Protein AF-A0A6M0FRF9-F1 (afdb_monomer_lite)

Sequence (124 aa):
MPIPQLRDNPNYYSQKRDLVNTKDKFPDYKLIHSQVLQDCIKRVKLAFDRWFKADKNGQKLGKPRFKGKGRYRSFTYPQIKQDCIQENKINLPKIGNIKLIQHRPLPKRDTGATKREAHIIASA

Secondary structure (DSSP, 8-state):
-PPPPPPP---HHHHHHHHHHHHHH-GGGGTS-HHHHHHHHHHHHHHHHHHHSBPTTSPBPPPPPP--TTT--EEEESS--GGGEETTEEEETTTEEEE---SSPPPP--SS-----EEEE---

Foldseek 3Di:
DDDPDDPDDDDLVNVLVCVVVVCVVPVVCVLPDSQQVSVVSVVVNVQVVQQPDQDPVRHGDDRDDDQDPPRPFKTKDQADDPPQDDPQWGQDPSPGIDGHDDPDDDDDDDDDDDRDMDIDGHDD

pLDDT: mean 81.5, std 11.08, range [42.91, 93.94]

Structure (mmCIF, N/CA/C/O backbone):
data_AF-A0A6M0FRF9-F1
#
_entry.id   AF-A0A6M0FRF9-F1
#
loop_
_atom_site.group_PDB
_atom_site.id
_atom_site.type_symbol
_atom_site.label_atom_id
_atom_site.label_alt_id
_atom_site.label_comp_id
_atom_site.label_asym_id
_atom_site.label_entity_id
_atom_site.label_seq_id
_atom_site.pdbx_PDB_ins_code
_atom_site.Cartn_x
_atom_site.Cartn_y
_atom_site.Cartn_z
_atom_site.occupancy
_atom_site.B_iso_or_equiv
_atom_site.auth_seq_id
_atom_site.auth_comp_id
_atom_site.auth_asym_id
_atom_site.auth_atom_id
_atom_site.pdbx_PDB_model_num
ATOM 1 N N . MET A 1 1 ? 8.199 -14.548 -38.748 1.00 68.56 1 MET A N 1
ATOM 2 C CA . MET A 1 1 ? 7.579 -14.346 -37.419 1.00 68.56 1 MET A CA 1
ATOM 3 C C . MET A 1 1 ? 7.495 -12.848 -37.160 1.00 68.56 1 MET A C 1
ATOM 5 O O . MET A 1 1 ? 8.549 -12.221 -37.165 1.00 68.56 1 MET A O 1
ATOM 9 N N . PRO A 1 2 ? 6.302 -12.249 -37.008 1.00 77.12 2 PRO A N 1
ATOM 10 C CA . PRO A 1 2 ? 6.197 -10.850 -36.605 1.00 77.12 2 PRO A CA 1
ATOM 11 C C . PRO A 1 2 ? 6.683 -10.687 -35.160 1.00 77.12 2 PRO A C 1
ATOM 13 O O . PRO A 1 2 ? 6.468 -11.558 -34.317 1.00 77.12 2 PRO A O 1
ATOM 16 N N . ILE A 1 3 ? 7.363 -9.576 -34.885 1.00 71.56 3 ILE A N 1
ATOM 17 C CA . ILE A 1 3 ? 7.820 -9.228 -33.538 1.00 71.56 3 ILE A CA 1
ATOM 18 C C . ILE A 1 3 ? 6.570 -9.016 -32.664 1.00 71.56 3 ILE A C 1
ATOM 20 O O . ILE A 1 3 ? 5.670 -8.284 -33.085 1.00 71.56 3 ILE A O 1
ATOM 24 N N . PRO A 1 4 ? 6.466 -9.642 -31.476 1.00 77.19 4 PRO A N 1
ATOM 25 C CA . PRO A 1 4 ? 5.339 -9.405 -30.584 1.00 77.19 4 PRO A CA 1
ATOM 26 C C . PRO A 1 4 ? 5.304 -7.929 -30.183 1.00 77.19 4 PRO A C 1
ATOM 28 O O . PRO A 1 4 ? 6.337 -7.347 -29.847 1.00 77.19 4 PRO A O 1
ATOM 31 N N . GLN A 1 5 ? 4.119 -7.317 -30.226 1.00 76.31 5 GLN A N 1
ATOM 32 C CA . GLN A 1 5 ? 3.974 -5.915 -29.846 1.00 76.31 5 GLN A CA 1
ATOM 33 C C . GLN A 1 5 ? 4.430 -5.715 -28.398 1.00 76.31 5 GLN A C 1
ATOM 35 O O . GLN A 1 5 ? 4.064 -6.484 -27.502 1.00 76.31 5 GLN A O 1
ATOM 40 N N . LEU A 1 6 ? 5.254 -4.687 -28.174 1.00 68.69 6 LEU A N 1
ATOM 41 C CA . LEU A 1 6 ? 5.660 -4.311 -26.827 1.00 68.69 6 LEU A CA 1
ATOM 42 C C . LEU A 1 6 ? 4.413 -3.990 -26.007 1.00 68.69 6 LEU A C 1
ATOM 44 O O . LEU A 1 6 ? 3.541 -3.240 -26.436 1.00 68.69 6 LEU A O 1
ATOM 48 N N . ARG A 1 7 ? 4.349 -4.569 -24.808 1.00 62.81 7 ARG A N 1
ATOM 49 C CA . ARG A 1 7 ? 3.293 -4.283 -23.839 1.00 62.81 7 ARG A CA 1
ATOM 50 C C . ARG A 1 7 ? 3.243 -2.781 -23.569 1.00 62.81 7 ARG A C 1
ATOM 52 O O . ARG A 1 7 ? 4.288 -2.181 -23.309 1.00 62.81 7 ARG A O 1
ATOM 59 N N . ASP A 1 8 ? 2.034 -2.222 -23.546 1.00 73.06 8 ASP A N 1
ATOM 60 C CA . ASP A 1 8 ? 1.803 -0.852 -23.090 1.00 73.06 8 ASP A CA 1
ATOM 61 C C . ASP A 1 8 ? 2.512 -0.615 -21.758 1.00 73.06 8 ASP A C 1
ATOM 63 O O . ASP A 1 8 ? 2.371 -1.401 -20.814 1.00 73.06 8 ASP A O 1
ATOM 67 N N . ASN A 1 9 ? 3.286 0.471 -21.680 1.00 74.25 9 ASN A N 1
ATOM 68 C CA . ASN A 1 9 ? 4.023 0.810 -20.472 1.00 74.25 9 ASN A CA 1
ATOM 69 C C . ASN A 1 9 ? 3.026 1.024 -19.315 1.00 74.25 9 ASN A C 1
ATOM 71 O O . ASN A 1 9 ? 2.222 1.964 -19.361 1.00 74.25 9 ASN A O 1
ATOM 75 N N . PRO A 1 10 ? 3.037 0.178 -18.270 1.00 78.50 10 PRO A N 1
ATOM 76 C CA . PRO A 1 10 ? 2.002 0.214 -17.253 1.00 78.50 10 PRO A CA 1
ATOM 77 C C . PRO A 1 10 ? 2.179 1.444 -16.353 1.00 78.50 10 PRO A C 1
ATOM 79 O O . PRO A 1 10 ? 2.996 1.460 -15.432 1.00 78.50 10 PRO A O 1
ATOM 82 N N . ASN A 1 11 ? 1.382 2.486 -16.585 1.00 86.56 11 ASN A N 1
ATOM 83 C CA . ASN A 1 11 ? 1.336 3.666 -15.727 1.00 86.56 11 ASN A CA 1
ATOM 84 C C . ASN A 1 11 ? 0.577 3.384 -14.411 1.00 86.56 11 ASN A C 1
ATOM 86 O O . ASN A 1 11 ? -0.221 2.456 -14.303 1.00 86.56 11 ASN A O 1
ATOM 90 N N . TYR A 1 12 ? 0.772 4.235 -13.403 1.00 89.06 12 TYR A N 1
ATOM 91 C CA . TYR A 1 12 ? 0.066 4.179 -12.121 1.00 89.06 12 TYR A CA 1
ATOM 92 C C . TYR A 1 12 ? -1.456 4.061 -12.292 1.00 89.06 12 TYR A C 1
ATOM 94 O O . TYR A 1 12 ? -2.091 3.251 -11.623 1.00 89.06 12 TYR A O 1
ATOM 102 N N . TYR A 1 13 ? -2.041 4.836 -13.209 1.00 90.69 13 TYR A N 1
ATOM 103 C CA . TYR A 1 13 ? -3.487 4.837 -13.431 1.00 90.69 13 TYR A CA 1
ATOM 104 C C . TYR A 1 13 ? -4.005 3.541 -14.063 1.00 90.69 13 TYR A C 1
ATOM 106 O O . TYR A 1 13 ? -5.068 3.071 -13.657 1.00 90.69 13 TYR A O 1
ATOM 114 N N . SER A 1 14 ? -3.268 2.943 -15.007 1.00 90.75 14 SER A N 1
ATOM 115 C CA . SER A 1 14 ? -3.682 1.677 -15.623 1.00 90.75 14 SER A CA 1
ATOM 116 C C . SER A 1 14 ? -3.598 0.532 -14.617 1.00 90.75 14 SER A C 1
ATOM 118 O O . SER A 1 14 ? -4.574 -0.190 -14.442 1.00 90.75 14 SER A O 1
ATOM 120 N N . GLN A 1 15 ? -2.505 0.447 -13.852 1.00 90.50 15 GLN A N 1
ATOM 121 C CA . GLN A 1 15 ? -2.354 -0.546 -12.781 1.00 90.50 15 GLN A CA 1
ATOM 122 C C . GLN A 1 15 ? -3.406 -0.367 -11.676 1.00 90.50 15 GLN A C 1
ATOM 124 O O . GLN A 1 15 ? -3.966 -1.337 -11.173 1.00 90.50 15 GLN A O 1
ATOM 129 N N . LYS A 1 16 ? -3.722 0.882 -11.309 1.00 91.69 16 LYS A N 1
ATOM 130 C CA . LYS A 1 16 ? -4.770 1.188 -10.326 1.00 91.69 16 LYS A CA 1
ATOM 131 C C . LYS A 1 16 ? -6.148 0.714 -10.793 1.00 91.69 16 LYS A C 1
ATOM 133 O O . LYS A 1 16 ? -6.922 0.236 -9.967 1.00 91.69 16 LYS A O 1
ATOM 138 N N . ARG A 1 17 ? -6.462 0.858 -12.085 1.00 90.81 17 ARG A N 1
ATOM 139 C CA . ARG A 1 17 ? -7.714 0.366 -12.681 1.00 90.81 17 ARG A CA 1
ATOM 140 C C . ARG A 1 17 ? -7.750 -1.164 -12.709 1.00 90.81 17 ARG A C 1
ATOM 142 O O . ARG A 1 17 ? -8.776 -1.750 -12.383 1.00 90.81 17 ARG A O 1
ATOM 149 N N . ASP A 1 18 ? -6.614 -1.794 -12.994 1.00 91.62 18 ASP A N 1
ATOM 150 C CA . ASP A 1 18 ? -6.471 -3.255 -13.052 1.00 91.62 18 ASP A CA 1
ATOM 151 C C . ASP A 1 18 ? -6.547 -3.951 -11.674 1.00 91.62 18 ASP A C 1
ATOM 153 O O . ASP A 1 18 ? -6.621 -5.178 -11.583 1.00 91.62 18 ASP A O 1
ATOM 157 N N . LEU A 1 19 ? -6.608 -3.190 -10.572 1.00 91.56 19 LEU A N 1
ATOM 158 C CA . LEU A 1 19 ? -6.856 -3.746 -9.236 1.00 91.56 19 LEU A CA 1
ATOM 159 C C . LEU A 1 19 ? -8.171 -4.527 -9.144 1.00 91.56 19 LEU A C 1
ATOM 161 O O . LEU A 1 19 ? -8.272 -5.406 -8.291 1.00 91.56 19 LEU A O 1
ATOM 165 N N . VAL A 1 20 ? -9.163 -4.214 -9.983 1.00 91.06 20 VAL A N 1
ATOM 166 C CA . VAL A 1 20 ? -10.419 -4.978 -10.053 1.00 91.06 20 VAL A CA 1
ATOM 167 C C . VAL A 1 20 ? -10.121 -6.410 -10.496 1.00 91.06 20 VAL A C 1
ATOM 169 O O . VAL A 1 20 ? -10.304 -7.338 -9.713 1.00 91.06 20 VAL A O 1
ATOM 172 N N . ASN A 1 21 ? -9.497 -6.566 -11.666 1.00 91.94 21 ASN A N 1
ATOM 173 C CA . ASN A 1 21 ? -9.076 -7.863 -12.198 1.00 91.94 21 ASN A CA 1
ATOM 174 C C . ASN A 1 21 ? -8.115 -8.594 -11.249 1.00 91.94 21 ASN A C 1
ATOM 176 O O . ASN A 1 21 ? -8.172 -9.813 -11.096 1.00 91.94 21 ASN A O 1
ATOM 180 N N . THR A 1 22 ? -7.224 -7.850 -10.587 1.00 90.38 22 THR A N 1
ATOM 181 C CA . THR A 1 22 ? -6.282 -8.413 -9.609 1.00 90.38 22 THR A CA 1
ATOM 182 C C . THR A 1 22 ? -7.018 -9.030 -8.420 1.00 90.38 22 THR A C 1
ATOM 184 O O . THR A 1 22 ? -6.651 -10.113 -7.977 1.00 90.38 22 THR A O 1
ATOM 187 N N . LYS A 1 23 ? -8.073 -8.384 -7.911 1.00 91.94 23 LYS A N 1
ATOM 188 C CA . LYS A 1 23 ? -8.880 -8.921 -6.803 1.00 91.94 23 LYS A CA 1
ATOM 189 C C . LYS A 1 23 ? -9.689 -10.151 -7.192 1.00 91.94 23 LYS A C 1
ATOM 191 O O . LYS A 1 23 ? -10.000 -10.952 -6.316 1.00 91.94 23 LYS A O 1
ATOM 196 N N . ASP A 1 24 ? -10.032 -10.295 -8.465 1.00 93.06 24 ASP A N 1
ATOM 197 C CA . ASP A 1 24 ? -10.726 -11.486 -8.952 1.00 93.06 24 ASP A CA 1
ATOM 198 C C . ASP A 1 24 ? -9.770 -12.669 -9.109 1.00 93.06 24 ASP A C 1
ATOM 200 O O . ASP A 1 24 ? -10.111 -13.784 -8.726 1.00 93.06 24 ASP A O 1
ATOM 204 N N . LYS A 1 25 ? -8.536 -12.418 -9.564 1.00 93.94 25 LYS A N 1
ATOM 205 C CA . LYS A 1 25 ? -7.476 -13.439 -9.639 1.00 93.94 25 LYS A CA 1
ATOM 206 C C . LYS A 1 25 ? -6.938 -13.853 -8.268 1.00 93.94 25 LYS A C 1
ATOM 208 O O . LYS A 1 25 ? -6.563 -15.006 -8.088 1.00 93.94 25 LYS A O 1
ATOM 213 N N . PHE A 1 26 ? -6.881 -12.918 -7.319 1.00 92.50 26 PHE A N 1
ATOM 214 C CA . PHE A 1 26 ? -6.374 -13.134 -5.962 1.00 92.50 26 PHE A CA 1
ATOM 215 C C . PHE A 1 26 ? -7.449 -12.749 -4.935 1.00 92.50 26 PHE A C 1
ATOM 217 O O . PHE A 1 26 ? -7.456 -11.611 -4.449 1.00 92.50 26 PHE A O 1
ATOM 224 N N . PRO A 1 27 ? -8.361 -13.676 -4.585 1.00 92.75 27 PRO A N 1
ATOM 225 C CA . PRO A 1 27 ? -9.495 -13.395 -3.702 1.00 92.75 27 PRO A CA 1
ATOM 226 C C . PRO A 1 27 ? -9.094 -12.807 -2.342 1.00 92.75 27 PRO A C 1
ATOM 228 O O . PRO A 1 27 ? -9.779 -11.918 -1.834 1.00 92.75 27 PRO A O 1
ATOM 231 N N . ASP A 1 28 ? -7.940 -13.208 -1.801 1.00 90.38 28 ASP A N 1
ATOM 232 C CA . ASP A 1 28 ? -7.392 -12.698 -0.535 1.00 90.38 28 ASP A CA 1
ATOM 233 C C . ASP A 1 28 ? -7.220 -11.170 -0.531 1.00 90.38 28 ASP A C 1
ATOM 235 O O . ASP A 1 28 ? -7.307 -10.515 0.509 1.00 90.38 28 ASP A O 1
ATOM 239 N N . TYR A 1 29 ? -7.042 -10.546 -1.702 1.00 91.06 29 TYR A N 1
ATOM 240 C CA . TYR A 1 29 ? -6.872 -9.095 -1.813 1.00 91.06 29 TYR A CA 1
ATOM 241 C C . TYR A 1 29 ? -8.178 -8.337 -1.534 1.00 91.06 29 TYR A C 1
ATOM 243 O O . TYR A 1 29 ? -8.152 -7.123 -1.321 1.00 91.06 29 TYR A O 1
ATOM 251 N N . LYS A 1 30 ? -9.330 -9.023 -1.490 1.00 90.19 30 LYS A N 1
ATOM 252 C CA . LYS A 1 30 ? -10.616 -8.445 -1.060 1.00 90.19 30 LYS A CA 1
ATOM 253 C C . LYS A 1 30 ? -10.650 -8.172 0.450 1.00 90.19 30 LYS A C 1
ATOM 255 O O . LYS A 1 30 ? -11.411 -7.302 0.892 1.00 90.19 30 LYS A O 1
ATOM 260 N N . LEU A 1 31 ? -9.801 -8.854 1.226 1.00 91.25 31 LEU A N 1
ATOM 261 C CA . LEU A 1 31 ? -9.607 -8.591 2.654 1.00 91.25 31 LEU A CA 1
ATOM 262 C C . LEU A 1 31 ? -8.787 -7.318 2.887 1.00 91.25 31 LEU A C 1
ATOM 264 O O . LEU A 1 31 ? -8.954 -6.653 3.902 1.00 91.25 31 LEU A O 1
ATOM 268 N N . ILE A 1 32 ? -7.943 -6.926 1.932 1.00 90.81 32 ILE A N 1
ATOM 269 C CA . ILE A 1 32 ? -7.094 -5.741 2.052 1.00 90.81 32 ILE A CA 1
ATOM 270 C C . ILE A 1 32 ? -7.892 -4.489 1.674 1.00 90.81 32 ILE A C 1
ATOM 272 O O . ILE A 1 32 ? -8.610 -4.441 0.669 1.00 90.81 32 ILE A O 1
ATOM 276 N N . HIS A 1 33 ? -7.742 -3.427 2.468 1.00 91.19 33 HIS A N 1
ATOM 277 C CA . HIS A 1 33 ? -8.372 -2.150 2.161 1.00 91.19 33 HIS A CA 1
ATOM 278 C C . HIS A 1 33 ? -7.894 -1.594 0.808 1.00 91.19 33 HIS A C 1
ATOM 280 O O . HIS A 1 33 ? -6.703 -1.600 0.487 1.00 91.19 33 HIS A O 1
ATOM 286 N N . SER A 1 34 ? -8.825 -1.068 0.008 1.00 90.19 34 SER A N 1
ATOM 287 C CA . SER A 1 34 ? -8.555 -0.638 -1.372 1.00 90.19 34 SER A CA 1
ATOM 288 C C . SER A 1 34 ? -7.468 0.431 -1.462 1.00 90.19 34 SER A C 1
ATOM 290 O O . SER A 1 34 ? -6.637 0.376 -2.363 1.00 90.19 34 SER A O 1
ATOM 292 N N . GLN A 1 35 ? -7.426 1.372 -0.521 1.00 90.69 35 GLN A N 1
ATOM 293 C CA . GLN A 1 35 ? -6.414 2.427 -0.527 1.00 90.69 35 GLN A CA 1
ATOM 294 C C . GLN A 1 35 ? -5.005 1.906 -0.226 1.00 90.69 35 GLN A C 1
ATOM 296 O O . GLN A 1 35 ? -4.042 2.437 -0.768 1.00 90.69 35 GLN A O 1
ATOM 301 N N . VAL A 1 36 ? -4.881 0.848 0.582 1.00 91.75 36 VAL A N 1
ATOM 302 C CA . VAL A 1 36 ? -3.583 0.221 0.874 1.00 91.75 36 VAL A CA 1
ATOM 303 C C . VAL A 1 36 ? -3.029 -0.435 -0.390 1.00 91.75 36 VAL A C 1
ATOM 305 O O . VAL A 1 36 ? -1.863 -0.248 -0.725 1.00 91.75 36 VAL A O 1
ATOM 308 N N . LEU A 1 37 ? -3.882 -1.128 -1.153 1.00 92.69 37 LEU A N 1
ATOM 309 C CA . LEU A 1 37 ? -3.499 -1.697 -2.450 1.00 92.69 37 LEU A CA 1
ATOM 310 C C . LEU A 1 37 ? -3.069 -0.612 -3.448 1.00 92.69 37 LEU A C 1
ATOM 312 O O . LEU A 1 37 ? -2.082 -0.778 -4.161 1.00 92.69 37 LEU A O 1
ATOM 316 N N . GLN A 1 38 ? -3.774 0.521 -3.476 1.00 92.88 38 GLN A N 1
ATOM 317 C CA . GLN A 1 38 ? -3.410 1.657 -4.328 1.00 92.88 38 GLN A CA 1
ATOM 318 C C . GLN A 1 38 ? -2.063 2.272 -3.923 1.00 92.88 38 GLN A C 1
ATOM 320 O O . GLN A 1 38 ? -1.261 2.619 -4.793 1.00 92.88 38 GLN A O 1
ATOM 325 N N . ASP A 1 39 ? -1.787 2.376 -2.621 1.00 92.75 39 ASP A N 1
ATOM 326 C CA . ASP A 1 39 ? -0.500 2.857 -2.118 1.00 92.75 39 ASP A CA 1
ATOM 327 C C . ASP A 1 39 ? 0.650 1.910 -2.492 1.00 92.75 39 ASP A C 1
ATOM 329 O O . ASP A 1 39 ? 1.712 2.370 -2.910 1.00 92.75 39 ASP A O 1
ATOM 333 N N . CYS A 1 40 ? 0.432 0.589 -2.467 1.00 91.94 40 CYS A N 1
ATOM 334 C CA . CYS A 1 40 ? 1.418 -0.382 -2.950 1.00 91.94 40 CYS A CA 1
ATOM 335 C C . CYS A 1 40 ? 1.821 -0.115 -4.411 1.00 91.94 40 CYS A C 1
ATOM 337 O O . CYS A 1 40 ? 3.014 -0.062 -4.717 1.00 91.94 40 CYS A O 1
ATOM 339 N N . ILE A 1 41 ? 0.852 0.135 -5.299 1.00 93.00 41 ILE A N 1
ATOM 340 C CA . ILE A 1 41 ? 1.124 0.485 -6.705 1.00 93.00 41 ILE A CA 1
ATOM 341 C C . ILE A 1 41 ? 1.903 1.802 -6.792 1.00 93.00 41 ILE A C 1
ATOM 343 O O . ILE A 1 41 ? 2.888 1.905 -7.527 1.00 93.00 41 ILE A O 1
ATOM 347 N N . LYS A 1 42 ? 1.504 2.812 -6.010 1.00 93.06 42 LYS A N 1
ATOM 348 C CA . LYS A 1 42 ? 2.193 4.108 -5.958 1.00 93.06 42 LYS A CA 1
ATOM 349 C C . LYS A 1 42 ? 3.656 3.951 -5.533 1.00 93.06 42 LYS A C 1
ATOM 351 O O . LYS A 1 42 ? 4.536 4.544 -6.153 1.00 93.06 42 LYS A O 1
ATOM 356 N N . ARG A 1 43 ? 3.936 3.132 -4.514 1.00 91.62 43 ARG A N 1
ATOM 357 C CA . ARG A 1 43 ? 5.300 2.840 -4.039 1.00 91.62 43 ARG A CA 1
ATOM 358 C C . ARG A 1 43 ? 6.152 2.188 -5.125 1.00 91.62 43 ARG A C 1
ATOM 360 O O . ARG A 1 43 ? 7.304 2.581 -5.292 1.00 91.62 43 ARG A O 1
ATOM 367 N N . VAL A 1 44 ? 5.588 1.243 -5.881 1.00 91.31 44 VAL A N 1
ATOM 368 C CA . VAL A 1 44 ? 6.273 0.617 -7.023 1.00 91.31 44 VAL A CA 1
ATOM 369 C C . VAL A 1 44 ? 6.598 1.668 -8.084 1.00 91.31 44 VAL A C 1
ATOM 371 O O . VAL A 1 44 ? 7.762 1.805 -8.456 1.00 91.31 44 VAL A O 1
ATOM 374 N N . LYS A 1 45 ? 5.616 2.478 -8.503 1.00 91.94 45 LYS A N 1
ATOM 375 C CA . LYS A 1 45 ? 5.826 3.555 -9.485 1.00 91.94 45 LYS A CA 1
ATOM 376 C C . LYS A 1 45 ? 6.931 4.518 -9.048 1.00 91.94 45 LYS A C 1
ATOM 378 O O . LYS A 1 45 ? 7.842 4.781 -9.822 1.00 91.94 45 LYS A O 1
ATOM 383 N N . LEU A 1 46 ? 6.898 4.984 -7.798 1.00 90.56 46 LEU A N 1
ATOM 384 C CA . LEU A 1 46 ? 7.916 5.890 -7.257 1.00 90.56 46 LEU A CA 1
ATOM 385 C C . LEU A 1 46 ? 9.309 5.253 -7.213 1.00 90.56 46 LEU A C 1
ATOM 387 O O . LEU A 1 46 ? 10.294 5.942 -7.463 1.00 90.56 46 LEU A O 1
ATOM 391 N N . ALA A 1 47 ? 9.411 3.959 -6.899 1.00 89.94 47 ALA A N 1
ATOM 392 C CA . ALA A 1 47 ? 10.690 3.257 -6.896 1.00 89.94 47 ALA A CA 1
ATOM 393 C C . ALA A 1 47 ? 11.298 3.187 -8.306 1.00 89.94 47 ALA A C 1
ATOM 395 O O . ALA A 1 47 ? 12.486 3.458 -8.468 1.00 89.94 47 ALA A O 1
ATOM 396 N N . PHE A 1 48 ? 10.487 2.884 -9.322 1.00 88.88 48 PHE A N 1
ATOM 397 C CA . PHE A 1 48 ? 10.933 2.879 -10.718 1.00 88.88 48 PHE A CA 1
ATOM 398 C C . PHE A 1 48 ? 11.228 4.286 -11.247 1.00 88.88 48 PHE A C 1
ATOM 400 O O . PHE A 1 48 ? 12.250 4.483 -11.894 1.00 88.88 48 PHE A O 1
ATOM 407 N N . ASP A 1 49 ? 10.412 5.286 -10.914 1.00 88.56 49 ASP A N 1
ATOM 408 C CA . ASP A 1 49 ? 10.666 6.679 -11.307 1.00 88.56 49 ASP A CA 1
ATOM 409 C C . ASP A 1 49 ? 11.996 7.188 -10.754 1.00 88.56 49 ASP A C 1
ATOM 411 O O . ASP A 1 49 ? 12.740 7.872 -11.451 1.00 88.56 49 ASP A O 1
ATOM 415 N N . ARG A 1 50 ? 12.315 6.829 -9.508 1.00 87.31 50 ARG A N 1
ATOM 416 C CA . ARG A 1 50 ? 13.614 7.123 -8.894 1.00 87.31 50 ARG A CA 1
ATOM 417 C C . ARG A 1 50 ? 14.759 6.380 -9.570 1.00 87.31 50 ARG A C 1
ATOM 419 O O . ARG A 1 50 ? 15.847 6.917 -9.641 1.00 87.31 50 ARG A O 1
ATOM 426 N N . TRP A 1 51 ? 14.530 5.167 -10.060 1.00 86.31 51 TRP A N 1
ATOM 427 C CA . TRP A 1 51 ? 15.556 4.404 -10.767 1.00 86.31 51 TRP A CA 1
ATOM 428 C C . TRP A 1 51 ? 15.900 5.001 -12.133 1.00 86.31 51 TRP A C 1
ATOM 430 O O . TRP A 1 51 ? 17.068 5.051 -12.509 1.00 86.31 51 TRP A O 1
ATOM 440 N N . PHE A 1 52 ? 14.888 5.470 -12.866 1.00 84.56 52 PHE A N 1
ATOM 441 C CA . PHE A 1 52 ? 15.088 6.103 -14.169 1.00 84.56 52 PHE A CA 1
ATOM 442 C C . PHE A 1 52 ? 15.652 7.522 -14.063 1.00 84.56 52 PHE A C 1
ATOM 444 O O . PHE A 1 52 ? 16.380 7.954 -14.956 1.00 84.56 52 PHE A O 1
ATOM 451 N N . LYS A 1 53 ? 15.338 8.251 -12.986 1.00 83.62 53 LYS A N 1
ATOM 452 C CA . LYS A 1 53 ? 15.900 9.581 -12.730 1.00 83.62 53 LYS A CA 1
ATOM 453 C C . LYS A 1 53 ? 17.332 9.465 -12.205 1.00 83.62 53 LYS A C 1
ATOM 455 O O . LYS A 1 53 ? 17.587 8.766 -11.229 1.00 83.62 53 LYS A O 1
ATOM 460 N N . ALA A 1 54 ? 18.258 10.183 -12.837 1.00 73.94 54 ALA A N 1
ATOM 461 C CA . ALA A 1 54 ? 19.582 10.400 -12.268 1.00 73.94 54 ALA A CA 1
ATOM 462 C C . ALA A 1 54 ? 19.466 11.308 -11.035 1.00 73.94 54 ALA A C 1
ATOM 464 O O . ALA A 1 54 ? 18.637 12.223 -11.006 1.00 73.94 54 ALA A O 1
ATOM 465 N N . ASP A 1 55 ? 20.272 11.038 -10.012 1.00 75.62 55 ASP A N 1
ATOM 466 C CA . ASP A 1 55 ? 20.382 11.917 -8.853 1.00 75.62 55 ASP A CA 1
ATOM 467 C C . ASP A 1 55 ? 21.062 13.243 -9.243 1.00 75.62 55 ASP A C 1
ATOM 469 O O . ASP A 1 55 ? 21.624 13.372 -10.332 1.00 75.62 55 ASP A O 1
ATOM 473 N N . LYS A 1 56 ? 21.061 14.233 -8.345 1.00 72.56 56 LYS A N 1
ATOM 474 C CA . LYS A 1 56 ? 21.707 15.544 -8.564 1.00 72.56 56 LYS A CA 1
ATOM 475 C C . LYS A 1 56 ? 23.189 15.432 -8.944 1.00 72.56 56 LYS A C 1
ATOM 477 O O . LYS A 1 56 ? 23.704 16.290 -9.647 1.00 72.56 56 LYS A O 1
ATOM 482 N N . ASN A 1 57 ? 23.841 14.350 -8.521 1.00 77.12 57 ASN A N 1
ATOM 483 C CA . ASN A 1 57 ? 25.238 14.034 -8.821 1.00 77.12 57 ASN A CA 1
ATOM 484 C C . ASN A 1 57 ? 25.415 13.222 -10.123 1.00 77.12 57 ASN A C 1
ATOM 486 O O . ASN A 1 57 ? 26.475 12.645 -10.348 1.00 77.12 57 ASN A O 1
ATOM 490 N N . GLY A 1 58 ? 24.367 13.074 -10.942 1.00 73.31 58 GLY A N 1
ATOM 491 C CA . GLY A 1 58 ? 24.385 12.306 -12.194 1.00 73.31 58 GLY A CA 1
ATOM 492 C C . GLY A 1 58 ? 24.390 10.781 -12.021 1.00 73.31 58 GLY A C 1
ATOM 493 O O . GLY A 1 58 ? 24.319 10.048 -13.007 1.00 73.31 58 GLY A O 1
ATOM 494 N N . GLN A 1 59 ? 24.438 10.275 -10.785 1.00 75.69 59 GLN A N 1
ATOM 495 C CA . GLN A 1 59 ? 24.447 8.839 -10.509 1.00 75.69 59 GLN A CA 1
ATOM 496 C C . GLN A 1 59 ? 23.036 8.249 -10.589 1.00 75.69 59 GLN A C 1
ATOM 498 O O . GLN A 1 59 ? 22.077 8.787 -10.032 1.00 75.69 59 GLN A O 1
ATOM 503 N N . LYS A 1 60 ? 22.903 7.111 -11.276 1.00 67.62 60 LYS A N 1
ATOM 504 C CA . LYS A 1 60 ? 21.654 6.344 -11.302 1.00 67.62 60 LYS A CA 1
ATOM 505 C C . LYS A 1 60 ? 21.473 5.634 -9.965 1.00 67.62 60 LYS A C 1
ATOM 507 O O . LYS A 1 60 ? 22.379 4.948 -9.494 1.00 67.62 60 LYS A O 1
ATOM 512 N N . LEU A 1 61 ? 20.287 5.760 -9.377 1.00 74.38 61 LEU A N 1
ATOM 513 C CA . LEU A 1 61 ? 19.920 4.983 -8.196 1.00 74.38 61 LEU A CA 1
ATOM 514 C C . LEU A 1 61 ? 19.938 3.478 -8.520 1.00 74.38 61 LEU A C 1
ATOM 516 O O . LEU A 1 61 ? 19.774 3.066 -9.667 1.00 74.38 61 LEU A O 1
ATOM 520 N N . GLY A 1 62 ? 20.151 2.636 -7.508 1.00 81.56 62 GLY A N 1
ATOM 521 C CA . GLY A 1 62 ? 20.134 1.183 -7.691 1.00 81.56 62 GLY A CA 1
ATOM 522 C C . GLY A 1 62 ? 18.763 0.673 -8.155 1.00 81.56 62 GLY A C 1
ATOM 523 O O . GLY A 1 62 ? 17.723 1.201 -7.753 1.00 81.56 62 GLY A O 1
ATOM 524 N N . LYS A 1 63 ? 18.754 -0.388 -8.975 1.00 87.12 63 LYS A N 1
ATOM 525 C CA . LYS A 1 63 ? 17.515 -1.013 -9.467 1.00 87.12 63 LYS A CA 1
ATOM 526 C C . LYS A 1 63 ? 16.614 -1.437 -8.291 1.00 87.12 63 LYS A C 1
ATOM 528 O O . LYS A 1 63 ? 17.101 -2.113 -7.376 1.00 87.12 63 LYS A O 1
ATOM 533 N N . PRO A 1 64 ? 15.307 -1.104 -8.305 1.00 89.56 64 PRO A N 1
ATOM 534 C CA . PRO A 1 64 ? 14.375 -1.520 -7.268 1.00 89.56 64 PRO A CA 1
ATOM 535 C C . PRO A 1 64 ? 14.367 -3.039 -7.115 1.00 89.56 64 PRO A C 1
ATOM 537 O O . PRO A 1 64 ? 14.279 -3.778 -8.097 1.00 89.56 64 PRO A O 1
ATOM 540 N N . ARG A 1 65 ? 14.444 -3.511 -5.869 1.00 88.44 65 ARG A N 1
ATOM 541 C CA . ARG A 1 65 ? 14.379 -4.939 -5.539 1.00 88.44 65 ARG A CA 1
ATOM 542 C C . ARG A 1 65 ? 13.004 -5.295 -4.998 1.00 88.44 65 ARG A C 1
ATOM 544 O O . ARG A 1 65 ? 12.433 -4.548 -4.201 1.00 88.44 65 ARG A O 1
ATOM 551 N N . PHE A 1 66 ? 12.508 -6.466 -5.382 1.00 87.50 66 PHE A N 1
ATOM 552 C CA . PHE A 1 66 ? 11.283 -7.018 -4.821 1.00 87.50 66 PHE A CA 1
ATOM 553 C C . PHE A 1 66 ? 11.452 -7.298 -3.318 1.00 87.50 66 PHE A C 1
ATOM 555 O O . PHE A 1 66 ? 12.459 -7.862 -2.881 1.00 87.50 66 PHE A O 1
ATOM 562 N N . LYS A 1 67 ? 10.462 -6.895 -2.514 1.00 86.25 67 LYS A N 1
ATOM 563 C CA . LYS A 1 67 ? 10.411 -7.210 -1.082 1.00 86.25 67 LYS A CA 1
ATOM 564 C C . LYS A 1 67 ? 9.606 -8.494 -0.889 1.00 86.25 67 LYS A C 1
ATOM 566 O O . LYS A 1 67 ? 8.384 -8.458 -0.947 1.00 86.25 67 LYS A O 1
ATOM 571 N N . GLY A 1 68 ? 10.301 -9.604 -0.640 1.00 85.38 68 GLY A N 1
ATOM 572 C CA . GLY A 1 68 ? 9.669 -10.880 -0.295 1.00 85.38 68 GLY A CA 1
ATOM 573 C C . GLY A 1 68 ? 8.931 -10.859 1.051 1.00 85.38 68 GLY A C 1
ATOM 574 O O . GLY A 1 68 ? 8.990 -9.879 1.806 1.00 85.38 68 GLY A O 1
ATOM 575 N N . LYS A 1 69 ? 8.258 -11.973 1.363 1.00 84.31 69 LYS A N 1
ATOM 576 C CA . LYS A 1 69 ? 7.557 -12.197 2.639 1.00 84.31 69 LYS A CA 1
ATOM 577 C C . LYS A 1 69 ? 8.489 -11.886 3.824 1.00 84.31 69 LYS A C 1
ATOM 579 O O . LYS A 1 69 ? 9.672 -12.208 3.789 1.00 84.31 69 LYS A O 1
ATOM 584 N N . GLY A 1 70 ? 7.983 -11.180 4.837 1.00 83.38 70 GLY A N 1
ATOM 585 C CA . GLY A 1 70 ? 8.755 -10.757 6.021 1.00 83.38 70 GLY A CA 1
ATOM 586 C C . GLY A 1 70 ? 9.623 -9.498 5.846 1.00 83.38 70 GLY A C 1
ATOM 587 O O . GLY A 1 70 ? 10.032 -8.888 6.836 1.00 83.38 70 GLY A O 1
ATOM 588 N N . ARG A 1 71 ? 9.868 -9.038 4.607 1.00 86.44 71 ARG A N 1
ATOM 589 C CA . ARG A 1 71 ? 10.592 -7.773 4.341 1.00 86.44 71 ARG A CA 1
ATOM 590 C C . ARG A 1 71 ? 9.668 -6.569 4.169 1.00 86.44 71 ARG A C 1
ATOM 592 O O . ARG A 1 71 ? 10.119 -5.425 4.269 1.00 86.44 71 ARG A O 1
ATOM 599 N N . TYR A 1 72 ? 8.390 -6.804 3.886 1.00 86.31 72 TYR A N 1
ATOM 600 C CA . TYR A 1 72 ? 7.376 -5.758 3.779 1.00 86.31 72 TYR A CA 1
ATOM 601 C C . TYR A 1 72 ? 6.726 -5.517 5.145 1.00 86.31 72 TYR A C 1
ATOM 603 O O . TYR A 1 72 ? 5.786 -6.206 5.522 1.00 86.31 72 TYR A O 1
ATOM 611 N N . ARG A 1 73 ? 7.277 -4.565 5.907 1.00 85.19 73 ARG A N 1
ATOM 612 C CA . ARG A 1 73 ? 6.879 -4.296 7.301 1.00 85.19 73 ARG A CA 1
ATOM 613 C C . ARG A 1 73 ? 5.979 -3.080 7.480 1.00 85.19 73 ARG A C 1
ATOM 615 O O . ARG A 1 73 ? 5.599 -2.789 8.602 1.00 85.19 73 ARG A O 1
ATOM 622 N N . SER A 1 74 ? 5.663 -2.339 6.420 1.00 88.75 74 SER A N 1
ATOM 623 C CA . SER A 1 74 ? 4.852 -1.131 6.560 1.00 88.75 74 SER A CA 1
ATOM 624 C C . SER A 1 74 ? 3.875 -0.926 5.422 1.00 88.75 74 SER A C 1
ATOM 626 O O . SER A 1 74 ? 4.173 -1.213 4.263 1.00 88.75 74 SER A O 1
ATOM 628 N N . PHE A 1 75 ? 2.725 -0.357 5.752 1.00 89.75 75 PHE A N 1
ATOM 629 C CA . PHE A 1 75 ? 1.676 0.011 4.813 1.00 89.75 75 PHE A CA 1
ATOM 630 C C . PHE A 1 75 ? 1.060 1.344 5.225 1.00 89.75 75 PHE A C 1
ATOM 632 O O . PHE A 1 75 ? 1.184 1.765 6.374 1.00 89.75 75 PHE A O 1
ATOM 639 N N . THR A 1 76 ? 0.440 2.029 4.271 1.00 89.81 76 THR A N 1
ATOM 640 C CA . THR A 1 76 ? -0.089 3.374 4.493 1.00 89.81 76 THR A CA 1
ATOM 641 C C . THR A 1 76 ? -1.565 3.414 4.150 1.00 89.81 76 THR A C 1
ATOM 643 O O . THR A 1 76 ? -1.977 2.887 3.117 1.00 89.81 76 THR A O 1
ATOM 646 N N . TYR A 1 77 ? -2.349 4.081 4.995 1.00 88.56 77 TYR A N 1
ATOM 647 C CA . TYR A 1 77 ? -3.667 4.594 4.635 1.00 88.56 77 TYR A CA 1
ATOM 648 C C . TYR A 1 77 ? -3.509 6.062 4.233 1.00 88.56 77 TYR A C 1
ATOM 650 O O . TYR A 1 77 ? -3.304 6.901 5.110 1.00 88.56 77 TYR A O 1
ATOM 658 N N . PRO A 1 78 ? -3.583 6.396 2.931 1.00 84.81 78 PRO A N 1
ATOM 659 C CA . PRO A 1 78 ? -3.433 7.769 2.452 1.00 84.81 78 PRO A CA 1
ATOM 660 C C . PRO A 1 78 ? -4.541 8.706 2.946 1.00 84.81 78 PRO A C 1
ATOM 662 O O . PRO A 1 78 ? -4.378 9.922 2.932 1.00 84.81 78 PRO A O 1
ATOM 665 N N . GLN A 1 79 ? -5.694 8.146 3.314 1.00 83.50 79 GLN A N 1
ATOM 666 C CA . GLN A 1 79 ? -6.831 8.889 3.835 1.00 83.50 79 GLN A CA 1
ATOM 667 C C . GLN A 1 79 ? -7.417 8.113 5.006 1.00 83.50 79 GLN A C 1
ATOM 669 O O . GLN A 1 79 ? -7.911 6.998 4.837 1.00 83.50 79 GLN A O 1
ATOM 674 N N . ILE A 1 80 ? -7.378 8.711 6.190 1.00 79.81 80 ILE A N 1
ATOM 675 C CA . ILE A 1 80 ? -8.002 8.144 7.379 1.00 79.81 80 ILE A CA 1
ATOM 676 C C . ILE A 1 80 ? -8.971 9.153 7.994 1.00 79.81 80 ILE A C 1
ATOM 678 O O . ILE A 1 80 ? -8.730 10.362 7.961 1.00 79.81 80 ILE A O 1
ATOM 682 N N . LYS A 1 81 ? -10.103 8.656 8.506 1.00 76.00 81 LYS A N 1
ATOM 683 C CA . LYS A 1 81 ? -11.087 9.492 9.210 1.00 76.00 81 LYS A CA 1
ATOM 684 C C . LYS A 1 81 ? -10.481 10.011 10.509 1.00 76.00 81 LYS A C 1
ATOM 686 O O . LYS A 1 81 ? -9.615 9.370 11.079 1.00 76.00 81 LYS A O 1
ATOM 691 N N . GLN A 1 82 ? -10.939 11.160 10.990 1.00 68.06 82 GLN A N 1
ATOM 692 C CA . GLN A 1 82 ? -10.386 11.756 12.207 1.00 68.06 82 GLN A CA 1
ATOM 693 C C . GLN A 1 82 ? -10.723 10.952 13.470 1.00 68.06 82 GLN A C 1
ATOM 695 O O . GLN A 1 82 ? -9.883 10.840 14.358 1.00 68.06 82 GLN A O 1
ATOM 700 N N . ASP A 1 83 ? -11.896 10.324 13.492 1.00 70.06 83 ASP A N 1
ATOM 701 C CA . ASP A 1 83 ? -12.417 9.596 14.657 1.00 70.06 83 ASP A CA 1
ATOM 702 C C . ASP A 1 83 ? -11.908 8.148 14.724 1.00 70.06 83 ASP A C 1
ATOM 704 O O . ASP A 1 83 ? -12.430 7.317 15.463 1.00 70.06 83 ASP A O 1
ATOM 708 N N . CYS A 1 84 ? -10.898 7.811 13.916 1.00 74.50 84 CYS A N 1
ATOM 709 C CA . CYS A 1 84 ? -10.319 6.476 13.909 1.00 74.50 84 CYS A CA 1
ATOM 710 C C . CYS A 1 84 ? -9.403 6.224 15.110 1.00 74.50 84 CYS A C 1
ATOM 712 O O . CYS A 1 84 ? -9.086 5.071 15.367 1.00 74.50 84 CYS A O 1
ATOM 714 N N . ILE A 1 85 ? -8.943 7.262 15.813 1.00 79.44 85 ILE A N 1
ATOM 715 C CA . ILE A 1 85 ? -8.090 7.117 16.997 1.00 79.44 85 ILE A CA 1
ATOM 716 C C . ILE A 1 85 ? -8.953 7.335 18.230 1.00 79.44 85 ILE A C 1
ATOM 718 O O . ILE A 1 85 ? -9.528 8.404 18.413 1.00 79.44 85 ILE A O 1
ATOM 722 N N . GLN A 1 86 ? -9.026 6.308 19.066 1.00 78.38 86 GLN A N 1
ATOM 723 C CA . GLN A 1 86 ? -9.739 6.320 20.333 1.00 78.38 86 GLN A CA 1
ATOM 724 C C . GLN A 1 86 ? -8.738 5.951 21.421 1.00 78.38 86 GLN A C 1
ATOM 726 O O . GLN A 1 86 ? -8.292 4.805 21.492 1.00 78.38 86 GLN A O 1
ATOM 731 N N . GLU A 1 87 ? -8.360 6.942 22.230 1.00 77.50 87 GLU A N 1
ATOM 732 C CA . GLU A 1 87 ? -7.377 6.813 23.313 1.00 77.50 87 GLU A CA 1
ATOM 733 C C . GLU A 1 87 ? -6.046 6.200 22.827 1.00 77.50 87 GLU A C 1
ATOM 735 O O . GLU A 1 87 ? -5.246 6.879 22.190 1.00 77.50 87 GLU A O 1
ATOM 740 N N . ASN A 1 88 ? -5.842 4.902 23.083 1.00 82.69 88 ASN A N 1
ATOM 741 C CA . ASN A 1 88 ? -4.652 4.115 22.743 1.00 82.69 88 ASN A CA 1
ATOM 742 C C . ASN A 1 88 ? -4.904 3.078 21.636 1.00 82.69 88 ASN A C 1
ATOM 744 O O . ASN A 1 88 ? -4.120 2.140 21.459 1.00 82.69 88 ASN A O 1
ATOM 748 N N . LYS A 1 89 ? -6.016 3.190 20.909 1.00 85.50 89 LYS A N 1
ATOM 749 C CA . LYS A 1 89 ? -6.381 2.286 19.818 1.00 85.50 89 LYS A CA 1
ATOM 750 C C . LYS A 1 89 ? -6.644 3.066 18.537 1.00 85.50 89 LYS A C 1
ATOM 752 O O . LYS A 1 89 ? -7.139 4.189 18.558 1.00 85.50 89 LYS A O 1
ATOM 757 N N . ILE A 1 90 ? -6.326 2.440 17.412 1.00 86.75 90 ILE A N 1
ATOM 758 C CA . ILE A 1 90 ? -6.677 2.916 16.080 1.00 86.75 90 ILE A CA 1
ATOM 759 C C . ILE A 1 90 ? -7.596 1.900 15.406 1.00 86.75 90 ILE A C 1
ATOM 761 O O . ILE A 1 90 ? -7.269 0.717 15.318 1.00 86.75 90 ILE A O 1
ATOM 765 N N . ASN A 1 91 ? -8.751 2.361 14.941 1.00 87.00 91 ASN A N 1
ATOM 766 C CA . ASN A 1 91 ? -9.683 1.581 14.146 1.00 87.00 91 ASN A CA 1
ATOM 767 C C . ASN A 1 91 ? -9.315 1.706 12.666 1.00 87.00 91 ASN A C 1
ATOM 769 O O . ASN A 1 91 ? -9.429 2.780 12.067 1.00 87.00 91 ASN A O 1
ATOM 773 N N . LEU A 1 92 ? -8.860 0.607 12.074 1.00 86.38 92 LEU A N 1
ATOM 774 C CA . LEU A 1 92 ? -8.488 0.551 10.668 1.00 86.38 92 LEU A CA 1
ATOM 775 C C . LEU A 1 92 ? -9.550 -0.190 9.859 1.00 86.38 92 LEU A C 1
ATOM 777 O O . LEU A 1 92 ? -9.940 -1.302 10.229 1.00 86.38 92 LEU A O 1
ATOM 781 N N . PRO A 1 93 ? -9.955 0.342 8.694 1.00 85.44 93 PRO A N 1
ATOM 782 C CA . PRO A 1 93 ? -10.824 -0.388 7.782 1.00 85.44 93 PRO A CA 1
ATOM 783 C C . PRO A 1 93 ? -10.260 -1.780 7.464 1.00 85.44 93 PRO A C 1
ATOM 785 O O . PRO A 1 93 ? -9.080 -1.907 7.145 1.00 85.44 93 PRO A O 1
ATOM 788 N N . LYS A 1 94 ? -11.112 -2.813 7.514 1.00 86.75 94 LYS A N 1
ATOM 789 C CA . LYS A 1 94 ? -10.793 -4.237 7.264 1.00 86.75 94 LYS A CA 1
ATOM 790 C C . LYS A 1 94 ? -9.893 -4.949 8.285 1.00 86.75 94 LYS A C 1
ATOM 792 O O . LYS A 1 94 ? -9.864 -6.172 8.252 1.00 86.75 94 LYS A O 1
ATOM 797 N N . ILE A 1 95 ? -9.206 -4.237 9.180 1.00 85.75 95 ILE A N 1
ATOM 798 C CA . ILE A 1 95 ? -8.385 -4.861 10.236 1.00 85.75 95 ILE A CA 1
ATOM 799 C C . ILE A 1 95 ? -9.060 -4.745 11.611 1.00 85.75 95 ILE A C 1
ATOM 801 O O . ILE A 1 95 ? -8.968 -5.663 12.417 1.00 85.75 95 ILE A O 1
ATOM 805 N N . GLY A 1 96 ? -9.778 -3.647 11.864 1.00 86.00 96 GLY A N 1
ATOM 806 C CA . GLY A 1 96 ? -10.425 -3.366 13.144 1.00 86.00 96 GLY A CA 1
ATOM 807 C C . GLY A 1 96 ? -9.525 -2.584 14.102 1.00 86.00 96 GLY A C 1
ATOM 808 O O . GLY A 1 96 ? -8.652 -1.825 13.676 1.00 86.00 96 GLY A O 1
ATOM 809 N N . ASN A 1 97 ? -9.768 -2.748 15.402 1.00 87.12 97 ASN A N 1
ATOM 810 C CA . ASN A 1 97 ? -9.099 -1.988 16.455 1.00 87.12 97 ASN A CA 1
ATOM 811 C C . ASN A 1 97 ? -7.725 -2.578 16.786 1.00 87.12 97 ASN A C 1
ATOM 813 O O . ASN A 1 97 ? -7.625 -3.716 17.241 1.00 87.12 97 ASN A O 1
ATOM 817 N N . ILE A 1 98 ? -6.674 -1.776 16.631 1.00 86.88 98 ILE A N 1
ATOM 818 C CA . ILE A 1 98 ? -5.290 -2.150 16.944 1.00 86.88 98 ILE A CA 1
ATOM 819 C C . ILE A 1 98 ? -4.734 -1.189 17.988 1.00 86.88 98 ILE A C 1
ATOM 821 O O . ILE A 1 98 ? -5.058 -0.003 17.978 1.00 86.88 98 ILE A O 1
ATOM 825 N N . LYS A 1 99 ? -3.871 -1.678 18.882 1.00 85.31 99 LYS A N 1
ATOM 826 C CA . LYS A 1 99 ? -3.132 -0.826 19.818 1.00 85.31 99 LYS A CA 1
ATOM 827 C C . LYS A 1 99 ? -2.231 0.149 19.050 1.00 85.31 99 LYS A C 1
ATOM 829 O O . LYS A 1 99 ? -1.429 -0.264 18.216 1.00 85.31 99 LYS A O 1
ATOM 834 N N . LEU A 1 100 ? -2.359 1.436 19.350 1.00 83.69 100 LEU A N 1
ATOM 835 C CA . LEU A 1 100 ? -1.545 2.507 18.792 1.00 83.69 100 LEU A CA 1
ATOM 836 C C . LEU A 1 100 ? -0.454 2.878 19.800 1.00 83.69 100 LEU A C 1
ATOM 838 O O . LEU A 1 100 ? -0.748 3.165 20.957 1.00 83.69 100 LEU A O 1
ATOM 842 N N . ILE A 1 101 ? 0.801 2.908 19.352 1.00 82.88 101 ILE A N 1
ATOM 843 C CA . ILE A 1 101 ? 1.902 3.520 20.104 1.00 82.88 101 ILE A CA 1
ATOM 844 C C . ILE A 1 101 ? 2.181 4.872 19.458 1.00 82.88 101 ILE A C 1
ATOM 846 O O . ILE A 1 101 ? 2.674 4.948 18.332 1.00 82.88 101 ILE A O 1
ATOM 850 N N . GLN A 1 102 ? 1.820 5.946 20.153 1.00 78.56 102 GLN A N 1
ATOM 851 C CA . GLN A 1 102 ? 1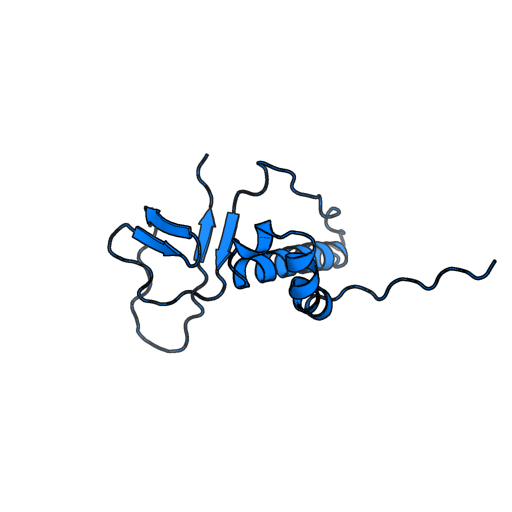.953 7.301 19.642 1.00 78.56 102 GLN A CA 1
ATOM 852 C C . GLN A 1 102 ? 3.210 7.970 20.206 1.00 78.56 102 GLN A C 1
ATOM 854 O O . GLN A 1 102 ? 3.245 8.368 21.363 1.00 78.56 102 GLN A O 1
ATOM 859 N N . HIS A 1 103 ? 4.233 8.141 19.366 1.00 80.06 103 HIS A N 1
ATOM 860 C CA . HIS A 1 103 ? 5.469 8.831 19.763 1.00 80.06 103 HIS A CA 1
ATOM 861 C C . HIS A 1 103 ? 5.344 10.362 19.800 1.00 80.06 103 HIS A C 1
ATOM 863 O O . HIS A 1 103 ? 6.104 11.017 20.507 1.00 80.06 103 HIS A O 1
ATOM 869 N N . ARG A 1 104 ? 4.425 10.955 19.023 1.00 80.06 104 ARG A N 1
ATOM 870 C CA . ARG A 1 104 ? 4.224 12.413 18.949 1.00 80.06 104 ARG A CA 1
ATOM 871 C C . ARG A 1 104 ? 2.732 12.757 19.014 1.00 80.06 104 ARG A C 1
ATOM 873 O O . ARG A 1 104 ? 1.961 12.112 18.296 1.00 80.06 104 ARG A O 1
ATOM 880 N N . PRO A 1 105 ? 2.313 13.774 19.794 1.00 78.00 105 PRO A N 1
ATOM 881 C CA . PRO A 1 105 ? 0.929 14.243 19.798 1.00 78.00 105 PRO A CA 1
ATOM 882 C C . PRO A 1 105 ? 0.489 14.691 18.399 1.00 78.00 105 PRO A C 1
ATOM 884 O O . PRO A 1 105 ? 1.272 15.254 17.631 1.00 78.00 105 PRO A O 1
ATOM 887 N N . LEU A 1 106 ? -0.771 14.420 18.053 1.00 76.06 106 LEU A N 1
ATOM 888 C CA . LEU A 1 106 ? -1.332 14.852 16.775 1.00 76.06 106 LEU A CA 1
ATOM 889 C C . LEU A 1 106 ? -1.618 16.358 16.815 1.00 76.06 106 LEU A C 1
ATOM 8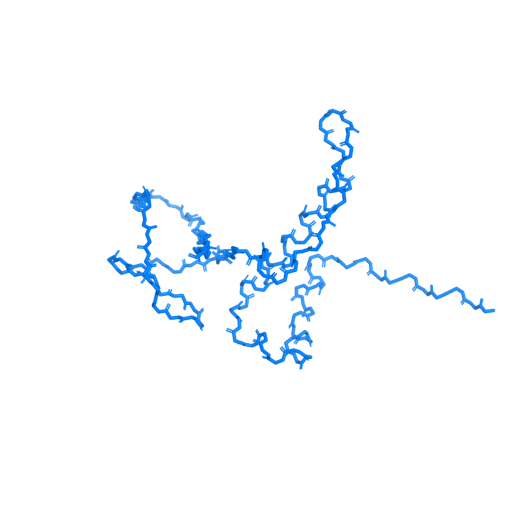91 O O . LEU A 1 106 ? -2.066 16.857 17.850 1.00 76.06 106 LEU A O 1
ATOM 895 N N . PRO A 1 107 ? -1.399 17.084 15.704 1.00 76.44 107 PRO A N 1
ATOM 896 C CA . PRO A 1 107 ? -1.694 18.509 15.647 1.00 76.44 107 PRO A CA 1
ATOM 897 C C . PRO A 1 107 ? -3.184 18.760 15.919 1.00 76.44 107 PRO A C 1
ATOM 899 O O . PRO A 1 107 ? -4.060 18.096 15.344 1.00 76.44 107 PRO A O 1
ATOM 902 N N . LYS A 1 108 ? -3.455 19.721 1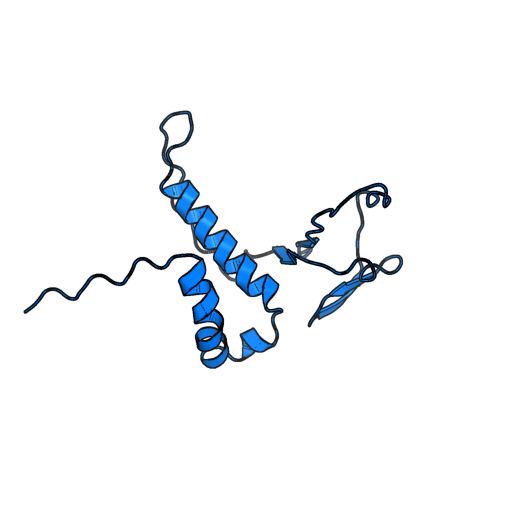6.814 1.00 67.00 108 LYS A N 1
ATOM 903 C CA . LYS A 1 108 ? -4.806 20.224 17.078 1.00 67.00 108 LYS A CA 1
ATOM 904 C C . LYS A 1 108 ? -5.320 21.004 15.866 1.00 67.00 108 LYS A C 1
ATOM 906 O O . LYS A 1 108 ? -4.567 21.416 14.988 1.00 67.00 108 LYS A O 1
ATOM 911 N N . ARG A 1 109 ? -6.643 21.053 15.769 1.00 61.62 109 ARG A N 1
ATOM 912 C CA . ARG A 1 109 ? -7.402 21.344 14.555 1.00 61.62 109 ARG A CA 1
ATOM 913 C C . ARG A 1 109 ? -7.555 22.851 14.348 1.00 61.62 109 ARG A C 1
ATOM 915 O O . ARG A 1 109 ? -8.673 23.336 14.392 1.00 61.62 109 ARG A O 1
ATOM 922 N N . ASP A 1 110 ? -6.468 23.545 14.043 1.00 52.78 110 ASP A N 1
ATOM 923 C CA . ASP A 1 110 ? -6.548 24.936 13.602 1.00 52.78 110 ASP A CA 1
ATOM 924 C C . ASP A 1 110 ? -6.094 24.988 12.142 1.00 52.78 110 ASP A C 1
ATOM 926 O O . ASP A 1 110 ? -4.930 24.760 11.832 1.00 52.78 110 ASP A O 1
ATOM 930 N N . THR A 1 111 ? -7.048 25.251 11.245 1.00 45.72 111 THR A N 1
ATOM 931 C CA . THR A 1 111 ? -6.921 25.480 9.789 1.00 45.72 111 THR A CA 1
ATOM 932 C C . THR A 1 111 ? -6.786 24.275 8.830 1.00 45.72 111 THR A C 1
ATOM 934 O O . THR A 1 111 ? -5.924 23.411 8.942 1.00 45.72 111 THR A O 1
ATOM 937 N N . GLY A 1 112 ? -7.700 24.259 7.844 1.00 42.91 112 GLY A N 1
ATOM 938 C CA . GLY A 1 112 ? -7.521 23.816 6.451 1.00 42.91 112 GLY A CA 1
ATOM 939 C C . GLY A 1 112 ? -6.978 22.411 6.165 1.00 42.91 112 GLY A C 1
ATOM 940 O O . GLY A 1 112 ? -5.781 22.178 6.248 1.00 42.91 112 GLY A O 1
ATOM 941 N N . ALA A 1 113 ? -7.852 21.505 5.702 1.00 49.88 113 ALA A N 1
ATOM 942 C CA . ALA A 1 113 ? -7.530 20.342 4.855 1.00 49.88 113 ALA A CA 1
ATOM 943 C C . ALA A 1 113 ? -6.156 19.671 5.093 1.00 49.88 113 ALA A C 1
ATOM 945 O O . ALA A 1 113 ? -5.361 19.487 4.169 1.00 49.88 113 ALA A O 1
ATOM 946 N N . THR A 1 114 ? -5.863 19.262 6.329 1.00 54.56 114 THR A N 1
ATOM 947 C CA . THR A 1 114 ? -4.638 18.509 6.609 1.00 54.56 114 THR A CA 1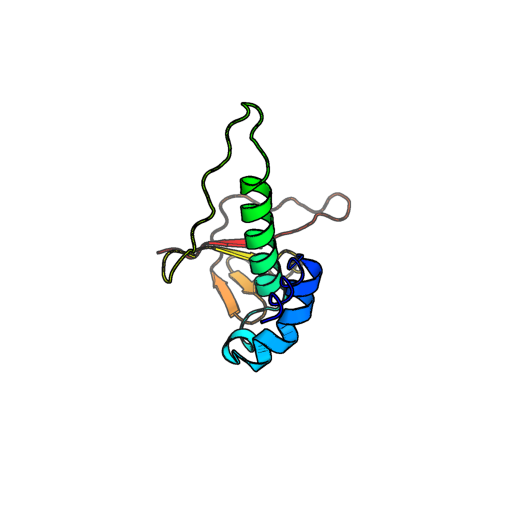
ATOM 948 C C . THR A 1 114 ? -4.781 17.105 6.021 1.00 54.56 114 THR A C 1
ATOM 950 O O . THR A 1 114 ? -5.596 16.307 6.489 1.00 54.56 114 THR A O 1
ATOM 953 N N . LYS A 1 115 ? -3.991 16.775 4.989 1.00 55.72 115 LYS A N 1
ATOM 954 C CA . LYS A 1 115 ? -3.837 15.386 4.527 1.00 55.72 115 LYS A CA 1
ATOM 955 C C . LYS A 1 115 ? -3.282 14.558 5.683 1.00 55.72 115 LYS A C 1
ATOM 957 O O . LYS A 1 115 ? -2.120 14.705 6.052 1.00 55.72 115 LYS A O 1
ATOM 962 N N . ARG A 1 116 ? -4.124 13.705 6.263 1.00 64.56 116 ARG A N 1
ATOM 963 C CA . ARG A 1 116 ? -3.728 12.754 7.303 1.00 64.56 116 ARG A CA 1
ATOM 964 C C . ARG A 1 116 ? -3.501 11.398 6.657 1.00 64.56 116 ARG A C 1
ATOM 966 O O . ARG A 1 116 ? -4.451 10.720 6.269 1.00 64.56 116 ARG A O 1
ATOM 973 N N . GLU A 1 117 ? -2.232 11.032 6.544 1.00 72.94 117 GLU A N 1
ATOM 974 C CA . GLU A 1 117 ? -1.809 9.691 6.160 1.00 72.94 117 GLU A CA 1
ATOM 975 C C . GLU A 1 117 ? -1.424 8.917 7.424 1.00 72.94 117 GLU A C 1
ATOM 977 O O . GLU A 1 117 ? -0.665 9.419 8.255 1.00 72.94 117 GLU A O 1
ATOM 982 N N . ALA A 1 118 ? -1.921 7.692 7.573 1.00 75.12 118 ALA A N 1
ATOM 983 C CA . ALA A 1 118 ? -1.485 6.798 8.640 1.00 75.12 118 ALA A CA 1
ATOM 984 C C . ALA A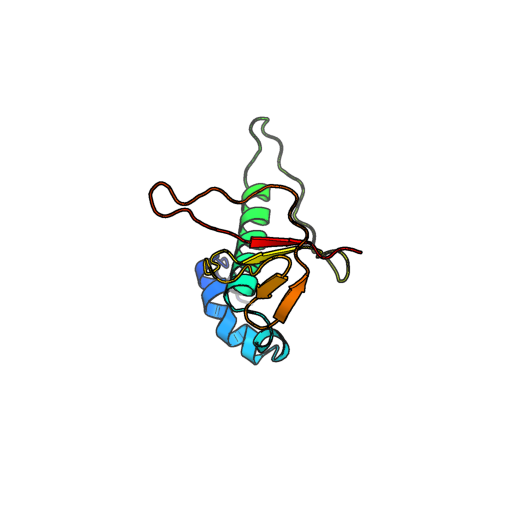 1 118 ? -0.458 5.815 8.073 1.00 75.12 118 ALA A C 1
ATOM 986 O O . ALA A 1 118 ? -0.810 4.920 7.302 1.00 75.12 118 ALA A O 1
ATOM 987 N N . HIS A 1 119 ? 0.811 5.993 8.441 1.00 78.38 119 HIS A N 1
ATOM 988 C CA . HIS A 1 119 ? 1.891 5.055 8.132 1.00 78.38 119 HIS A CA 1
ATOM 989 C C . HIS A 1 119 ? 2.002 4.044 9.268 1.00 78.38 119 HIS A C 1
ATOM 991 O O . HIS A 1 119 ? 2.337 4.403 10.393 1.00 78.38 119 HIS A O 1
ATOM 997 N N . ILE A 1 120 ? 1.703 2.785 8.973 1.00 80.81 120 ILE A N 1
ATOM 998 C CA . ILE A 1 120 ? 1.647 1.708 9.959 1.00 80.81 120 ILE A CA 1
ATOM 999 C C . ILE A 1 120 ? 2.840 0.801 9.738 1.00 80.81 120 ILE A C 1
ATOM 1001 O O . ILE A 1 120 ? 3.068 0.327 8.624 1.00 80.81 120 ILE A O 1
ATOM 1005 N N . ILE A 1 121 ? 3.602 0.575 10.803 1.00 79.81 121 ILE A N 1
ATOM 1006 C CA . ILE A 1 121 ? 4.769 -0.300 10.814 1.00 79.81 121 ILE A CA 1
ATOM 1007 C C . ILE A 1 121 ? 4.427 -1.486 11.710 1.00 79.81 121 ILE A C 1
ATOM 1009 O O . ILE A 1 121 ? 4.089 -1.310 12.876 1.00 79.81 121 ILE A O 1
ATOM 1013 N N . ALA A 1 122 ? 4.498 -2.691 11.156 1.00 66.81 122 ALA A N 1
ATOM 1014 C CA . ALA A 1 122 ? 4.415 -3.917 11.926 1.00 66.81 122 ALA A CA 1
ATOM 1015 C C . ALA A 1 122 ? 5.668 -4.024 12.807 1.00 66.81 122 ALA A C 1
ATOM 1017 O O . ALA A 1 122 ? 6.791 -4.062 12.288 1.00 66.81 122 ALA A O 1
ATOM 1018 N N . SER A 1 123 ? 5.469 -4.051 14.126 1.00 60.50 123 SER A N 1
ATOM 1019 C CA . SER A 1 123 ? 6.527 -4.438 15.059 1.00 60.50 123 SER A CA 1
ATOM 1020 C C . SER A 1 123 ? 6.850 -5.917 14.863 1.00 60.50 123 SER A C 1
ATOM 1022 O O . SER A 1 123 ? 5.954 -6.702 14.548 1.00 60.50 123 SER 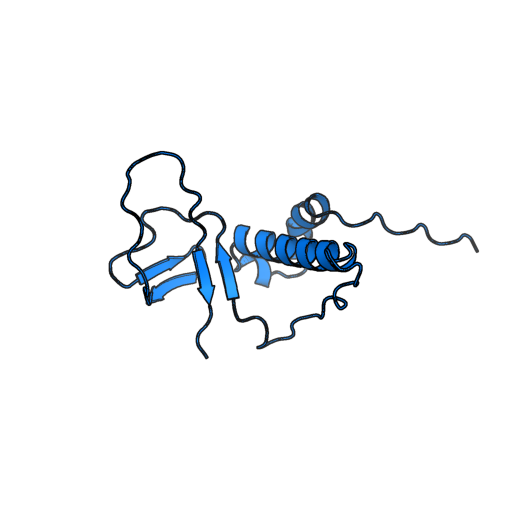A O 1
ATOM 1024 N N . ALA A 1 124 ? 8.138 -6.250 14.978 1.00 51.53 124 ALA A N 1
ATOM 1025 C CA . ALA A 1 124 ? 8.618 -7.630 15.010 1.00 51.53 124 ALA A CA 1
ATOM 1026 C C . ALA A 1 124 ? 8.059 -8.365 16.232 1.00 51.53 124 ALA A C 1
ATOM 1028 O O . ALA A 1 124 ? 7.847 -7.671 17.256 1.00 51.53 124 ALA A O 1
#

Radius of gyration: 18.59 Å; chains: 1; bounding box: 38×40×61 Å